Protein AF-B0NIG3-F1 (afdb_monomer)

Structure (mmCIF, N/CA/C/O backbone):
data_AF-B0NIG3-F1
#
_entry.id   AF-B0NIG3-F1
#
loop_
_atom_site.group_PDB
_atom_site.id
_atom_site.type_symbol
_atom_site.label_atom_id
_atom_site.label_alt_id
_atom_site.label_comp_id
_atom_site.label_asym_id
_atom_site.label_entity_id
_atom_site.label_seq_id
_atom_site.pdbx_PDB_ins_code
_atom_site.Cartn_x
_atom_site.Cartn_y
_atom_site.Cartn_z
_atom_site.occupancy
_atom_site.B_iso_or_equiv
_atom_site.auth_seq_id
_atom_site.auth_comp_id
_atom_site.auth_asym_id
_atom_site.auth_atom_id
_atom_site.pdbx_PDB_model_num
ATOM 1 N N . MET A 1 1 ? 23.083 2.235 -6.607 1.00 49.44 1 MET A N 1
ATOM 2 C CA . MET A 1 1 ? 21.623 2.182 -6.392 1.00 49.44 1 MET A CA 1
ATOM 3 C C . MET A 1 1 ? 21.245 0.779 -5.955 1.00 49.44 1 MET A C 1
ATOM 5 O O . MET A 1 1 ? 21.667 -0.173 -6.607 1.00 49.44 1 MET A O 1
ATOM 9 N N . LYS A 1 2 ? 20.537 0.628 -4.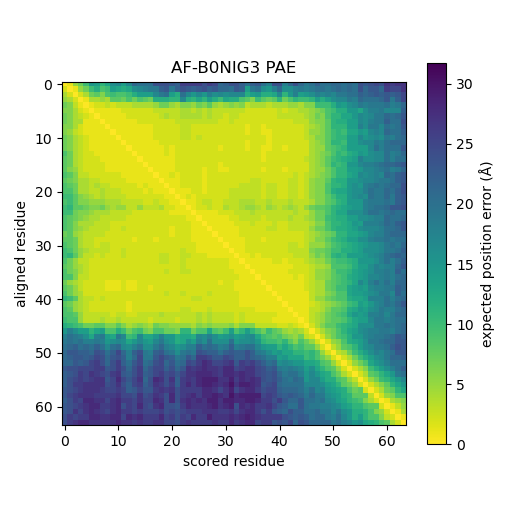829 1.00 49.97 2 LYS A N 1
ATOM 10 C CA . LYS A 1 2 ? 19.894 -0.653 -4.508 1.00 49.97 2 LYS A CA 1
ATOM 11 C C . LYS A 1 2 ? 18.790 -0.840 -5.548 1.00 49.97 2 LYS A C 1
ATOM 13 O O . LYS A 1 2 ? 17.974 0.055 -5.711 1.00 49.97 2 LYS A O 1
ATOM 18 N N . ARG A 1 3 ? 18.829 -1.935 -6.305 1.00 60.62 3 ARG A N 1
ATOM 19 C CA . ARG A 1 3 ? 17.710 -2.307 -7.174 1.00 60.62 3 ARG A CA 1
ATOM 20 C C . ARG A 1 3 ? 16.663 -2.916 -6.258 1.00 60.62 3 ARG A C 1
ATOM 22 O O . ARG A 1 3 ? 16.903 -4.003 -5.744 1.00 60.62 3 ARG A O 1
ATOM 29 N N . ILE A 1 4 ? 15.608 -2.164 -5.990 1.00 75.38 4 ILE A N 1
ATOM 30 C CA . ILE A 1 4 ? 14.428 -2.650 -5.282 1.00 75.38 4 ILE A CA 1
ATOM 31 C C . ILE A 1 4 ? 13.539 -3.291 -6.347 1.00 75.38 4 ILE A C 1
ATOM 33 O O . ILE A 1 4 ? 13.431 -2.758 -7.453 1.00 75.38 4 ILE A O 1
ATOM 37 N N . THR A 1 5 ? 12.992 -4.467 -6.065 1.00 88.19 5 THR A N 1
ATOM 38 C CA . THR A 1 5 ? 12.010 -5.098 -6.962 1.00 88.19 5 THR A CA 1
ATOM 39 C C . THR A 1 5 ? 10.610 -4.544 -6.694 1.00 88.19 5 THR A C 1
ATOM 41 O O . THR A 1 5 ? 10.346 -4.076 -5.591 1.00 88.19 5 THR A O 1
ATOM 44 N N . GLU A 1 6 ? 9.699 -4.625 -7.667 1.00 87.94 6 GLU A N 1
ATOM 45 C CA . GLU A 1 6 ? 8.294 -4.202 -7.501 1.00 87.94 6 GLU A CA 1
ATOM 46 C C . GLU A 1 6 ? 7.631 -4.898 -6.305 1.00 87.94 6 GLU A C 1
ATOM 48 O O . GLU A 1 6 ? 6.960 -4.260 -5.504 1.00 87.94 6 GLU A O 1
ATOM 53 N N . ALA A 1 7 ? 7.915 -6.189 -6.109 1.00 88.25 7 ALA A N 1
ATOM 54 C CA . ALA A 1 7 ? 7.415 -6.954 -4.969 1.00 88.25 7 ALA A CA 1
ATOM 55 C C . ALA A 1 7 ? 7.952 -6.449 -3.615 1.00 88.25 7 ALA A C 1
ATOM 57 O O . ALA A 1 7 ? 7.247 -6.475 -2.606 1.00 88.25 7 ALA A O 1
ATOM 58 N N . GLU A 1 8 ? 9.209 -6.002 -3.563 1.00 88.38 8 GLU A N 1
ATOM 59 C CA . GLU A 1 8 ? 9.772 -5.397 -2.350 1.00 88.38 8 GLU A CA 1
ATOM 60 C C . GLU A 1 8 ? 9.178 -4.010 -2.093 1.00 88.38 8 GLU A C 1
ATOM 62 O O . GLU A 1 8 ? 8.826 -3.713 -0.953 1.00 88.38 8 GLU A O 1
ATOM 67 N N . LEU A 1 9 ? 8.999 -3.206 -3.144 1.00 88.62 9 LEU A N 1
ATOM 68 C CA . LEU A 1 9 ? 8.363 -1.892 -3.063 1.00 88.62 9 LEU A CA 1
ATOM 69 C C . LEU A 1 9 ? 6.910 -2.000 -2.580 1.00 88.62 9 LEU A C 1
ATOM 71 O O . LEU A 1 9 ? 6.537 -1.350 -1.606 1.00 88.62 9 LEU A O 1
ATOM 75 N N . ALA A 1 10 ? 6.115 -2.888 -3.181 1.00 92.31 10 ALA A N 1
ATOM 76 C CA . ALA A 1 10 ? 4.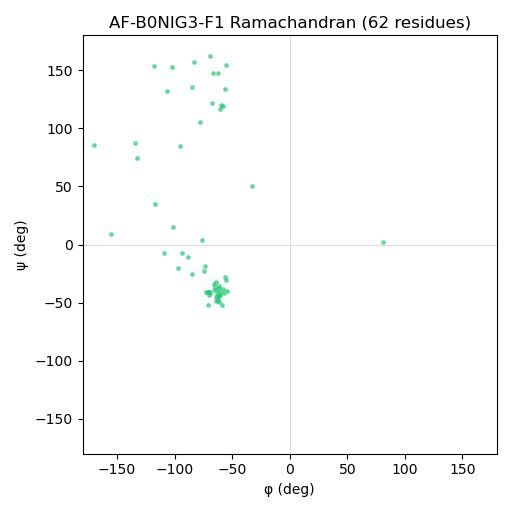730 -3.131 -2.781 1.00 92.31 10 ALA A CA 1
ATOM 77 C C . ALA 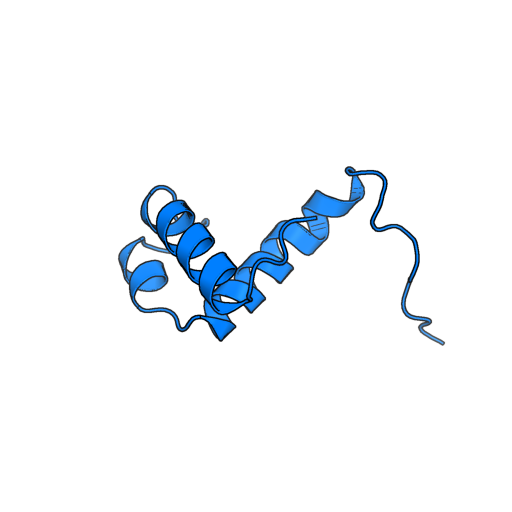A 1 10 ? 4.632 -3.552 -1.309 1.00 92.31 10 ALA A C 1
ATOM 79 O O . ALA A 1 10 ? 3.749 -3.107 -0.577 1.00 92.31 10 ALA A O 1
ATOM 80 N N . LYS A 1 11 ? 5.576 -4.367 -0.826 1.00 92.94 11 LYS A N 1
ATOM 81 C CA . LYS A 1 11 ? 5.619 -4.754 0.585 1.00 92.94 11 LYS A CA 1
ATOM 82 C C . LYS A 1 11 ? 5.873 -3.558 1.509 1.00 92.94 11 LYS A C 1
ATOM 84 O O . LYS A 1 11 ? 5.203 -3.445 2.536 1.00 92.94 11 LYS A O 1
ATOM 89 N N . GLU A 1 12 ? 6.824 -2.691 1.169 1.00 91.12 12 GLU A N 1
ATOM 90 C CA . GLU A 1 12 ? 7.126 -1.486 1.955 1.00 91.12 12 GLU A CA 1
ATOM 91 C C . GLU A 1 12 ? 5.928 -0.523 1.985 1.00 91.12 12 GLU A C 1
ATOM 93 O O . GLU A 1 12 ? 5.503 -0.100 3.067 1.00 91.12 12 GLU A O 1
ATOM 98 N N . LEU A 1 13 ? 5.316 -0.270 0.825 1.00 92.06 13 LEU A N 1
ATOM 99 C CA . LEU A 1 13 ? 4.115 0.560 0.691 1.00 92.06 13 LEU A CA 1
ATOM 100 C C . LEU A 1 13 ? 2.938 -0.004 1.487 1.00 92.06 13 LEU A C 1
ATOM 102 O O . LEU A 1 13 ? 2.231 0.732 2.177 1.00 92.06 13 LEU A O 1
ATOM 106 N N . ARG A 1 14 ? 2.756 -1.328 1.475 1.00 94.69 14 ARG A N 1
ATOM 107 C CA . ARG A 1 14 ? 1.679 -1.990 2.221 1.00 94.69 14 ARG A CA 1
ATOM 108 C C . ARG A 1 14 ? 1.819 -1.739 3.716 1.00 94.69 14 ARG A C 1
ATOM 110 O O . ARG A 1 14 ? 0.837 -1.430 4.387 1.00 94.69 14 ARG A O 1
ATOM 117 N N . GLU A 1 15 ? 3.032 -1.829 4.259 1.00 93.94 15 GLU A N 1
ATOM 118 C CA . GLU A 1 15 ? 3.277 -1.528 5.673 1.00 93.94 15 GLU A CA 1
ATOM 119 C C . GLU A 1 15 ? 3.032 -0.051 6.018 1.00 93.94 15 GLU A C 1
ATOM 121 O O . GLU A 1 15 ? 2.583 0.250 7.131 1.00 93.94 15 GLU A O 1
ATOM 126 N N . GLN A 1 16 ? 3.317 0.868 5.092 1.00 91.44 16 GLN A N 1
ATOM 127 C CA . GLN A 1 16 ? 3.084 2.302 5.268 1.00 91.44 16 GLN A CA 1
ATOM 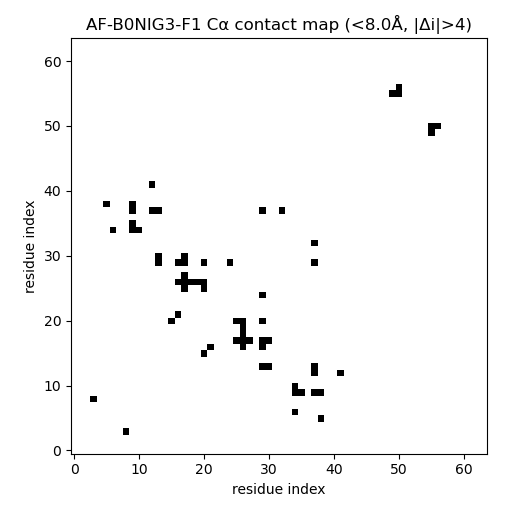128 C C . GLN A 1 16 ? 1.587 2.633 5.252 1.00 91.44 16 GLN A C 1
ATOM 130 O O . GLN A 1 16 ? 1.077 3.224 6.210 1.00 91.44 16 GLN A O 1
ATOM 135 N N . TYR A 1 17 ? 0.873 2.184 4.222 1.00 93.62 17 TYR A N 1
ATOM 136 C CA . TYR A 1 17 ? -0.547 2.467 4.030 1.00 93.62 17 TYR A CA 1
ATOM 137 C C . TYR A 1 17 ? -1.458 1.677 4.979 1.00 93.62 17 TYR A C 1
ATOM 139 O O . TYR A 1 17 ? -2.549 2.128 5.307 1.00 93.62 17 TYR A O 1
ATOM 147 N N . ILE A 1 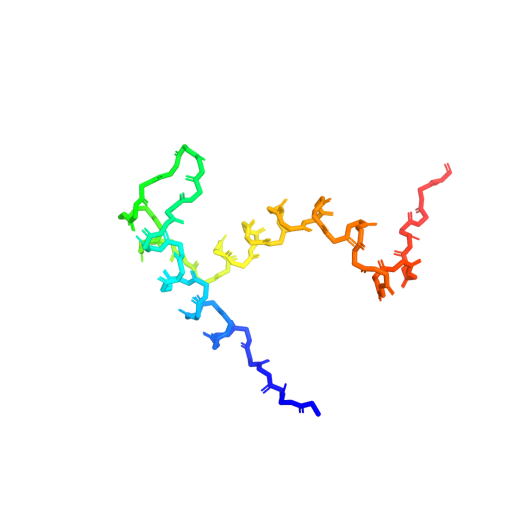18 ? -1.030 0.538 5.532 1.00 92.81 18 ILE A N 1
ATOM 148 C CA . ILE A 1 18 ? -1.776 -0.093 6.636 1.00 92.81 18 ILE A CA 1
ATOM 149 C C . ILE A 1 18 ? -1.748 0.795 7.888 1.00 92.81 18 ILE A C 1
ATOM 151 O O . ILE A 1 18 ? -2.755 0.891 8.594 1.00 92.81 18 ILE A O 1
ATOM 155 N N . LYS A 1 19 ? -0.610 1.439 8.186 1.00 94.31 19 LYS A N 1
ATOM 156 C CA . LYS A 1 19 ? -0.471 2.315 9.363 1.00 94.31 19 LYS A CA 1
ATOM 157 C C . LYS A 1 19 ? -1.216 3.632 9.177 1.00 94.31 19 LYS A C 1
ATOM 159 O O . LYS A 1 19 ? -1.841 4.097 10.126 1.00 94.31 19 LYS A O 1
ATOM 164 N N . ASN A 1 20 ? -1.143 4.203 7.977 1.00 91.50 20 ASN A N 1
ATOM 165 C CA . ASN A 1 20 ? -1.819 5.439 7.600 1.00 91.50 20 ASN A CA 1
ATOM 166 C C . ASN A 1 20 ? -2.475 5.245 6.226 1.00 91.50 20 ASN A C 1
ATOM 168 O O . ASN A 1 20 ? -1.829 5.509 5.211 1.00 91.50 20 ASN A O 1
ATOM 172 N N . PRO A 1 21 ? -3.714 4.732 6.177 1.00 92.81 21 PRO A N 1
ATOM 173 C CA . PRO A 1 21 ? -4.383 4.488 4.908 1.00 92.81 21 PRO A CA 1
ATOM 174 C C . PRO A 1 21 ? -4.682 5.803 4.174 1.00 92.81 21 PRO A C 1
ATOM 176 O O . PRO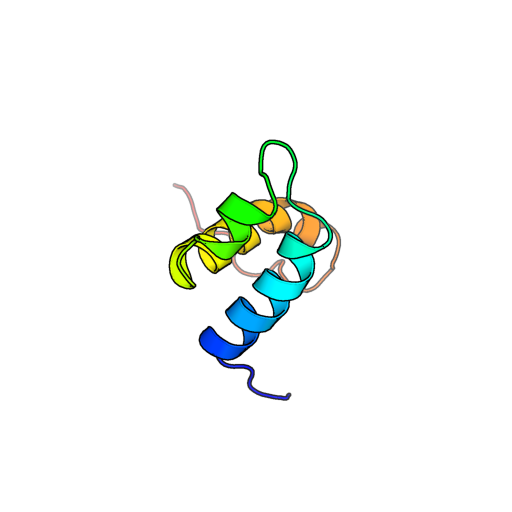 A 1 21 ? -4.942 6.813 4.839 1.00 92.81 21 PRO A O 1
ATOM 179 N N . PRO A 1 22 ? -4.662 5.799 2.826 1.00 89.25 22 PRO A N 1
ATOM 180 C CA . PRO A 1 22 ? -5.092 6.938 2.020 1.00 89.25 22 PRO A CA 1
ATOM 181 C C . PRO A 1 22 ? -6.517 7.385 2.365 1.00 89.25 22 PRO A C 1
ATOM 183 O O . PRO A 1 22 ? -7.338 6.597 2.848 1.00 89.25 22 PRO A O 1
ATOM 186 N N . GLU A 1 23 ? -6.828 8.657 2.111 1.00 88.88 23 GLU A N 1
ATOM 187 C CA . GLU A 1 23 ? -8.170 9.189 2.354 1.00 88.88 23 GLU A CA 1
ATOM 188 C C . GLU A 1 23 ? -9.226 8.376 1.588 1.00 88.88 23 GLU A C 1
ATOM 190 O O . GLU A 1 23 ? -9.067 8.057 0.414 1.00 88.88 23 GLU A O 1
ATOM 195 N N . GLY A 1 24 ? -10.316 8.020 2.271 1.00 89.69 24 GLY A N 1
ATOM 196 C CA . GLY A 1 24 ? -11.376 7.196 1.689 1.00 89.69 24 GLY A CA 1
ATOM 197 C C . GLY A 1 24 ? -11.086 5.693 1.678 1.00 89.69 24 GLY A C 1
ATOM 198 O O . GLY A 1 24 ? -11.946 4.939 1.22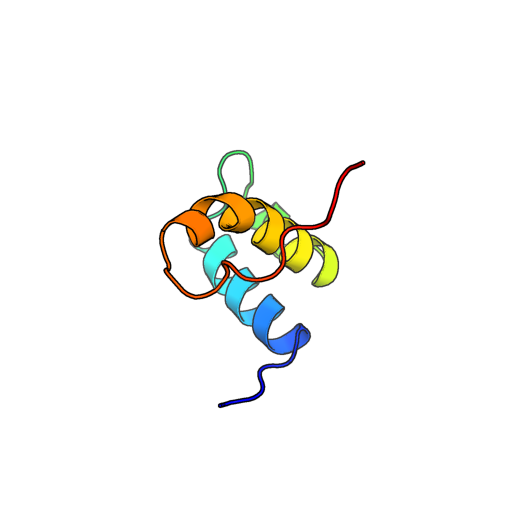7 1.00 89.69 24 GLY A O 1
ATOM 199 N N . MET A 1 25 ? -9.945 5.248 2.216 1.00 91.62 25 MET A N 1
ATOM 200 C CA . MET A 1 25 ? -9.605 3.832 2.369 1.00 91.62 25 MET A CA 1
ATOM 201 C C . MET A 1 25 ? -9.421 3.441 3.837 1.00 91.62 25 MET A C 1
ATOM 203 O O . MET A 1 25 ? -9.057 4.242 4.700 1.00 91.62 25 MET A O 1
ATOM 207 N N . THR A 1 26 ? -9.650 2.166 4.134 1.00 94.25 26 THR A N 1
ATOM 208 C CA . THR A 1 26 ? -9.348 1.552 5.429 1.00 94.25 26 THR A CA 1
ATOM 209 C C . THR A 1 26 ? -8.073 0.715 5.349 1.00 94.25 26 THR A C 1
ATOM 211 O O . THR A 1 26 ? -7.756 0.121 4.320 1.00 94.25 26 THR A O 1
ATOM 214 N N . SER A 1 27 ? -7.366 0.559 6.472 1.00 93.69 27 SER A N 1
ATOM 215 C CA . SER A 1 27 ? -6.177 -0.306 6.547 1.00 93.69 27 SER A CA 1
ATOM 216 C C . SER A 1 27 ? -6.450 -1.752 6.120 1.00 93.69 27 SER A C 1
ATOM 218 O O . SER A 1 27 ? -5.543 -2.443 5.665 1.00 93.69 27 SER A O 1
ATOM 220 N N . LYS A 1 28 ? -7.693 -2.229 6.279 1.00 94.56 28 LYS A N 1
ATOM 221 C CA . LYS A 1 28 ? -8.100 -3.564 5.833 1.00 94.56 28 LYS A CA 1
ATOM 222 C C . LYS A 1 28 ? -8.161 -3.656 4.309 1.00 94.56 28 LYS A C 1
ATOM 224 O O . LYS A 1 28 ? -7.697 -4.647 3.762 1.00 94.56 28 LYS A O 1
ATOM 229 N N . GLU A 1 29 ? -8.710 -2.645 3.643 1.00 94.06 29 GLU A N 1
ATOM 230 C CA . GLU A 1 29 ? -8.753 -2.594 2.176 1.00 94.06 29 GLU A CA 1
ATOM 231 C C . GLU A 1 29 ? -7.338 -2.546 1.598 1.00 94.06 29 GLU A C 1
ATOM 233 O O . GLU A 1 29 ? -7.025 -3.315 0.697 1.00 94.06 29 GLU A O 1
ATOM 238 N N . VAL A 1 30 ? -6.446 -1.752 2.201 1.00 93.12 30 VAL A N 1
ATOM 239 C CA . VAL A 1 30 ? -5.020 -1.729 1.837 1.00 93.12 30 VAL A CA 1
ATOM 240 C C . VAL A 1 30 ? -4.349 -3.082 2.044 1.00 93.12 30 VAL A C 1
ATOM 242 O O . VAL A 1 30 ? -3.582 -3.537 1.200 1.00 93.12 30 VAL A O 1
ATOM 245 N N . HIS A 1 31 ? -4.632 -3.753 3.160 1.00 93.88 31 HIS A N 1
ATOM 246 C CA . HIS A 1 31 ? -4.086 -5.080 3.419 1.00 93.88 31 HIS A CA 1
ATOM 247 C C . HIS A 1 31 ? -4.534 -6.109 2.372 1.00 93.88 31 HIS A C 1
ATOM 249 O O . HIS A 1 31 ? -3.737 -6.972 2.011 1.00 93.88 31 HIS A O 1
ATOM 255 N N . ASP A 1 32 ? -5.778 -6.020 1.903 1.00 95.12 32 ASP A N 1
ATOM 256 C CA . ASP A 1 32 ? -6.374 -6.999 0.993 1.00 95.12 32 ASP A CA 1
ATOM 257 C C . ASP A 1 32 ? -6.110 -6.682 -0.502 1.00 95.12 32 ASP A C 1
ATOM 259 O O . ASP A 1 32 ? -6.342 -7.555 -1.337 1.00 95.12 32 ASP A O 1
ATOM 263 N N . MET A 1 33 ? -5.591 -5.490 -0.846 1.00 93.38 33 MET A N 1
ATOM 264 C CA . MET A 1 33 ? -5.206 -5.110 -2.221 1.00 93.38 33 MET A CA 1
ATOM 265 C C . MET A 1 33 ? -4.090 -5.992 -2.787 1.00 93.38 33 MET A C 1
ATOM 267 O O . MET A 1 33 ? -3.197 -6.422 -2.053 1.00 93.38 33 MET A O 1
ATOM 271 N N . SER A 1 34 ? -4.096 -6.233 -4.098 1.00 96.06 34 SER A N 1
ATOM 272 C CA . SER A 1 34 ? -2.958 -6.873 -4.771 1.00 96.06 34 SER A CA 1
ATOM 273 C C . SER A 1 34 ? -1.733 -5.954 -4.818 1.00 96.06 34 SER A C 1
ATOM 275 O O . SER A 1 34 ? -1.838 -4.752 -4.587 1.00 96.06 34 SER A O 1
ATOM 277 N N . ASP A 1 35 ? -0.553 -6.526 -5.064 1.00 94.94 35 ASP A N 1
ATOM 278 C CA . ASP A 1 35 ? 0.673 -5.732 -5.195 1.00 94.94 35 ASP A CA 1
ATOM 279 C C . ASP A 1 35 ? 0.577 -4.776 -6.396 1.00 94.94 35 ASP A C 1
ATOM 281 O O . ASP A 1 35 ? 0.937 -3.614 -6.260 1.00 94.94 35 ASP A O 1
ATOM 285 N N . ASP A 1 36 ? -0.005 -5.226 -7.512 1.00 94.25 36 ASP A N 1
ATOM 286 C CA . ASP A 1 36 ? -0.219 -4.399 -8.706 1.00 94.25 36 ASP A CA 1
ATOM 287 C C . ASP A 1 36 ? -1.184 -3.233 -8.423 1.00 94.25 36 ASP A C 1
ATOM 289 O O . ASP A 1 36 ? -0.855 -2.084 -8.699 1.00 94.25 36 ASP A O 1
ATOM 293 N N . GLU A 1 37 ? -2.339 -3.492 -7.792 1.00 94.31 37 GLU A N 1
ATOM 294 C CA . GLU A 1 37 ? -3.292 -2.428 -7.421 1.00 94.31 37 GLU A CA 1
ATOM 295 C C . GLU A 1 37 ? -2.686 -1.414 -6.445 1.00 94.31 37 GLU A C 1
ATOM 297 O O . GLU A 1 37 ? -2.992 -0.224 -6.511 1.00 94.31 37 GLU A O 1
ATOM 302 N N . LEU A 1 38 ? -1.830 -1.881 -5.532 1.00 94.25 38 LEU A N 1
ATOM 303 C CA . LEU A 1 38 ? -1.158 -1.022 -4.567 1.00 94.25 38 LEU A CA 1
ATOM 304 C C . LEU A 1 38 ? -0.117 -0.121 -5.239 1.00 94.25 38 LEU A C 1
ATOM 306 O O . LEU A 1 38 ? -0.020 1.049 -4.879 1.00 94.25 38 LEU A O 1
ATOM 310 N N . LEU A 1 39 ? 0.640 -0.660 -6.198 1.00 92.88 39 LEU A N 1
ATOM 311 C CA . LEU A 1 39 ? 1.627 0.092 -6.975 1.00 92.88 39 LEU A CA 1
ATOM 312 C C . LEU A 1 39 ? 0.956 1.098 -7.916 1.00 92.88 39 LEU A C 1
ATOM 314 O O . LEU A 1 39 ? 1.401 2.240 -7.988 1.00 92.88 39 LEU A O 1
ATOM 318 N N . ASP A 1 40 ? -0.137 0.711 -8.577 1.00 92.62 40 ASP A N 1
ATOM 319 C CA . ASP A 1 40 ? -0.920 1.617 -9.423 1.00 92.62 40 ASP A CA 1
ATOM 320 C C . ASP A 1 40 ? -1.493 2.776 -8.596 1.00 92.62 40 ASP A C 1
ATOM 322 O O . ASP A 1 40 ? -1.411 3.939 -8.986 1.00 92.62 40 ASP A O 1
ATOM 326 N N . MET A 1 41 ? -2.046 2.478 -7.419 1.00 91.12 41 MET A N 1
ATOM 327 C CA . MET A 1 41 ? -2.547 3.500 -6.502 1.00 91.12 41 MET A CA 1
ATOM 328 C C . MET A 1 41 ? -1.427 4.429 -6.019 1.00 91.12 41 MET A C 1
ATOM 330 O O . MET A 1 41 ? -1.608 5.645 -6.032 1.00 91.12 41 MET A O 1
ATOM 334 N N . ASP A 1 42 ? -0.293 3.871 -5.591 1.00 90.44 42 ASP A N 1
ATOM 335 C CA . ASP A 1 42 ? 0.877 4.642 -5.156 1.00 90.44 42 ASP A CA 1
ATOM 336 C C . ASP A 1 42 ? 1.370 5.586 -6.257 1.00 90.44 42 ASP A C 1
ATOM 338 O O . ASP A 1 42 ? 1.633 6.761 -5.988 1.00 90.44 42 ASP A O 1
ATOM 342 N N . TYR A 1 43 ? 1.394 5.105 -7.504 1.00 87.00 43 TYR A N 1
ATOM 343 C CA . TYR A 1 43 ? 1.699 5.918 -8.674 1.00 87.00 43 TYR A CA 1
ATOM 344 C C . TYR A 1 43 ? 0.722 7.091 -8.811 1.00 87.00 43 TYR A C 1
ATOM 346 O O . TYR A 1 43 ? 1.171 8.229 -8.861 1.00 87.00 43 TYR A O 1
ATOM 354 N N . PHE A 1 44 ? -0.597 6.856 -8.790 1.00 86.12 44 PHE A N 1
ATOM 355 C CA . PHE A 1 44 ? -1.592 7.935 -8.913 1.00 86.12 44 PHE A CA 1
ATOM 356 C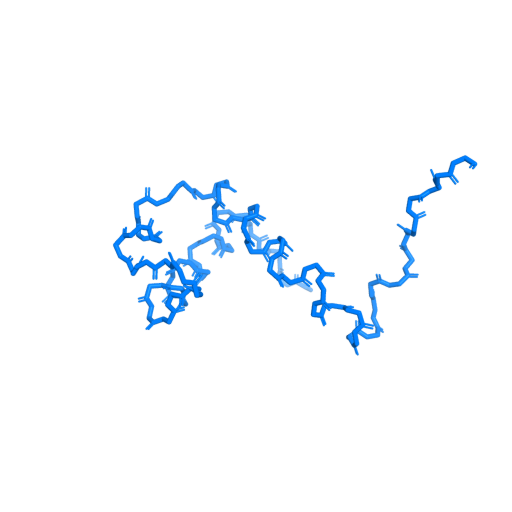 C . PHE A 1 44 ? -1.567 8.939 -7.752 1.00 86.12 44 PHE A C 1
ATOM 358 O O . PHE A 1 44 ? -1.872 10.116 -7.949 1.00 86.12 44 PHE A O 1
ATOM 365 N N . LEU A 1 45 ? -1.233 8.489 -6.539 1.00 85.81 45 LEU A N 1
ATOM 366 C CA . LEU A 1 45 ? -1.126 9.363 -5.369 1.00 85.81 45 LEU A CA 1
ATOM 367 C C . LEU A 1 45 ? 0.095 10.283 -5.469 1.00 85.81 45 LEU A C 1
ATOM 369 O O . LEU A 1 45 ? -0.016 11.466 -5.157 1.00 85.81 45 LEU A O 1
ATOM 373 N N . HIS A 1 46 ? 1.228 9.763 -5.944 1.00 79.00 46 HIS A N 1
ATOM 374 C CA . HIS A 1 46 ? 2.475 10.522 -6.056 1.00 79.00 46 HIS A CA 1
ATOM 375 C C . HIS A 1 46 ? 2.693 11.176 -7.433 1.00 79.00 46 HIS A C 1
ATOM 377 O O . HIS A 1 46 ? 3.614 11.981 -7.581 1.00 79.00 46 HIS A O 1
ATOM 383 N N . GLU A 1 47 ? 1.855 10.893 -8.437 1.00 67.06 47 GLU A N 1
ATOM 384 C CA . GLU A 1 47 ? 1.902 11.519 -9.772 1.00 67.06 47 GLU A CA 1
ATOM 385 C C . GLU A 1 47 ? 1.828 13.055 -9.682 1.00 67.06 47 GLU A C 1
ATOM 387 O O . GLU A 1 47 ? 2.441 13.754 -10.487 1.00 67.06 47 GLU A O 1
ATOM 392 N N . PHE A 1 48 ? 1.146 13.589 -8.663 1.00 56.41 48 PHE A N 1
ATOM 393 C CA . PHE A 1 48 ? 1.022 15.032 -8.427 1.00 56.41 48 PHE A CA 1
ATOM 394 C C . PHE A 1 48 ? 2.013 15.595 -7.396 1.00 56.41 48 PHE A C 1
ATOM 396 O O . PHE A 1 48 ? 2.276 16.796 -7.427 1.00 56.41 48 PHE A O 1
ATOM 403 N N . ASP A 1 49 ? 2.582 14.756 -6.525 1.00 55.50 49 ASP A N 1
ATOM 404 C CA . ASP A 1 49 ? 3.552 15.175 -5.499 1.00 55.50 49 ASP A CA 1
ATOM 405 C C . ASP A 1 49 ? 4.992 15.243 -6.049 1.00 55.50 49 ASP A C 1
ATOM 407 O O . ASP A 1 49 ? 5.797 16.048 -5.587 1.00 55.50 49 ASP A O 1
ATOM 411 N N . ASN A 1 50 ? 5.309 14.479 -7.103 1.00 51.00 50 ASN A N 1
ATOM 412 C CA . ASN A 1 50 ? 6.616 14.505 -7.779 1.00 51.00 50 ASN A CA 1
ATOM 413 C C . ASN A 1 50 ? 6.830 15.723 -8.707 1.00 51.00 50 ASN A C 1
ATOM 415 O O . ASN A 1 50 ? 7.852 15.803 -9.386 1.00 51.00 50 ASN A O 1
ATOM 419 N N . LEU A 1 51 ? 5.887 16.672 -8.769 1.00 50.28 51 LEU A N 1
ATOM 420 C CA . LEU A 1 51 ? 6.056 17.916 -9.534 1.00 50.28 51 LEU A CA 1
ATOM 421 C C . LEU A 1 51 ? 7.018 18.915 -8.864 1.00 50.28 51 LEU A C 1
ATOM 423 O O . LEU A 1 51 ? 7.507 19.805 -9.556 1.00 50.28 51 LEU A O 1
ATOM 427 N N . ASP A 1 52 ? 7.295 18.759 -7.564 1.00 49.03 52 ASP A N 1
ATOM 428 C CA . ASP A 1 52 ? 8.206 19.626 -6.795 1.00 49.03 52 ASP A CA 1
ATOM 429 C C . ASP A 1 52 ? 9.537 18.940 -6.405 1.00 49.03 52 ASP A C 1
ATOM 431 O O . ASP A 1 52 ? 10.445 19.616 -5.919 1.00 49.03 52 ASP A O 1
ATOM 435 N N . ASP A 1 53 ? 9.701 17.630 -6.638 1.00 49.12 53 ASP A N 1
ATOM 436 C CA . ASP A 1 53 ? 10.993 16.941 -6.488 1.00 49.12 53 ASP A CA 1
ATOM 437 C C . ASP A 1 53 ? 11.694 16.871 -7.858 1.00 49.12 53 ASP A C 1
ATOM 439 O O . ASP A 1 53 ? 11.575 15.906 -8.612 1.00 49.12 53 ASP A O 1
ATOM 443 N N . ASP A 1 54 ? 12.393 17.970 -8.155 1.00 47.34 54 ASP A N 1
ATOM 444 C CA . ASP A 1 54 ? 13.315 18.326 -9.249 1.00 47.34 54 ASP A CA 1
ATOM 445 C C . ASP A 1 54 ? 14.209 17.206 -9.871 1.00 47.34 54 ASP A C 1
ATOM 447 O O . ASP A 1 54 ? 15.418 17.396 -10.019 1.00 47.34 54 ASP A O 1
ATOM 451 N N . ASP A 1 55 ? 13.679 16.045 -10.275 1.00 49.78 55 ASP A N 1
ATOM 452 C CA . ASP A 1 55 ? 14.413 15.074 -11.118 1.00 49.78 55 ASP A CA 1
ATOM 453 C C . ASP A 1 55 ? 13.528 14.125 -11.964 1.00 49.78 55 ASP A C 1
ATOM 455 O O . ASP A 1 55 ? 14.038 13.202 -12.598 1.00 49.78 55 ASP A O 1
ATOM 459 N N . PHE A 1 56 ? 12.207 14.347 -12.037 1.00 50.91 56 PHE A N 1
ATOM 460 C CA . PHE A 1 56 ? 11.286 13.580 -12.905 1.00 50.91 56 PHE A CA 1
ATOM 461 C C . PHE A 1 56 ? 10.612 14.457 -13.983 1.00 50.91 56 PHE A C 1
ATOM 463 O O . PHE A 1 56 ? 9.452 14.275 -14.341 1.00 50.91 56 PHE A O 1
ATOM 470 N N . GLY A 1 57 ? 11.353 15.445 -14.498 1.00 48.00 57 GLY A N 1
ATOM 471 C CA . GLY A 1 57 ? 10.900 16.444 -15.479 1.00 48.00 57 GLY A CA 1
ATOM 472 C C . GLY A 1 57 ? 11.329 16.208 -16.935 1.00 48.00 57 GLY A C 1
ATOM 473 O O . GLY A 1 57 ? 11.248 17.127 -17.744 1.00 48.00 57 GLY A O 1
ATOM 474 N N . GLU A 1 58 ? 11.799 15.017 -17.292 1.00 49.81 58 GLU A N 1
ATOM 475 C CA . GLU A 1 58 ? 12.178 14.663 -18.668 1.00 49.81 58 GLU A CA 1
ATOM 476 C C . GLU A 1 58 ? 11.536 13.303 -18.973 1.00 49.81 58 GLU A C 1
ATOM 478 O O . GLU A 1 58 ? 12.147 12.262 -18.784 1.00 49.81 58 GLU A O 1
ATOM 483 N N . GLU A 1 59 ? 10.228 13.229 -19.200 1.00 55.44 59 GLU A N 1
ATOM 484 C CA . GLU A 1 59 ? 9.707 12.877 -20.523 1.00 55.44 59 GLU A CA 1
ATOM 485 C C . GLU A 1 59 ? 8.192 13.127 -20.522 1.00 55.44 59 GLU A C 1
ATOM 487 O O . GLU A 1 59 ? 7.371 12.245 -20.269 1.00 55.44 59 GLU A O 1
ATOM 492 N N . GLY A 1 60 ? 7.808 14.373 -20.805 1.00 53.41 60 GLY A N 1
ATOM 493 C CA . GLY A 1 60 ? 6.430 14.699 -21.143 1.00 53.41 60 GLY A CA 1
ATOM 494 C C . GLY A 1 60 ? 5.996 13.891 -22.364 1.00 53.41 60 GLY A C 1
ATOM 495 O O . GLY A 1 60 ? 6.571 14.019 -23.447 1.00 53.41 60 GLY A O 1
ATOM 496 N N . PHE A 1 61 ? 4.972 13.056 -22.203 1.00 48.97 61 PHE A N 1
ATOM 497 C CA . PHE A 1 61 ? 4.319 12.411 -23.333 1.00 48.97 61 PHE A CA 1
ATOM 498 C C . PHE A 1 61 ? 3.750 13.488 -24.270 1.00 48.97 61 PHE A C 1
ATOM 500 O O . PHE A 1 61 ? 2.912 14.300 -23.879 1.00 48.97 61 PHE A O 1
ATOM 507 N N . TYR A 1 62 ? 4.211 13.489 -25.524 1.00 54.06 62 TYR A N 1
ATOM 508 C CA . TYR A 1 62 ? 3.659 14.318 -26.592 1.00 54.06 62 TYR A CA 1
ATOM 509 C C . TYR A 1 62 ? 2.182 13.968 -26.817 1.00 54.06 62 TYR A C 1
ATOM 511 O O . TYR A 1 62 ? 1.856 12.864 -27.255 1.00 54.06 62 TYR A O 1
ATOM 519 N N . ILE A 1 63 ? 1.301 14.937 -26.582 1.00 53.38 63 ILE A N 1
ATOM 520 C CA . ILE A 1 63 ? -0.076 14.954 -27.082 1.00 53.38 63 ILE A CA 1
ATOM 521 C C . ILE A 1 63 ? -0.175 16.000 -28.206 1.00 53.38 63 ILE A C 1
ATOM 523 O O . ILE A 1 63 ? 0.370 17.092 -28.079 1.00 53.38 63 ILE A O 1
ATOM 527 N N . PHE A 1 64 ? -0.788 15.571 -29.318 1.00 51.75 64 PHE A N 1
ATOM 528 C CA . PHE A 1 64 ? -0.753 16.114 -30.691 1.00 51.75 64 PHE A CA 1
ATOM 529 C C . PHE A 1 64 ? -0.983 17.619 -30.879 1.00 51.75 64 PHE A C 1
ATOM 531 O O . PHE A 1 64 ? -1.893 18.178 -30.229 1.00 51.75 64 PHE A O 1
#

Radius of gyration: 13.94 Å; Cα contacts (8 Å, |Δi|>4): 33; chains: 1; bounding box: 33×27×40 Å

Nearest PDB structures (foldseek):
  8p7d-assembly1_B  TM=5.617E-01  e=4.887E+00  Homo sapiens

pLDDT: mean 78.47, std 18.67, range [47.34, 96.06]

Foldseek 3Di:
DPDQDLVNVLVVLLVVCLVPPPPPDHSVNSVPDDSVRSVVVVCVVCVVVCPPVPDPPPDDDDDD

Mean predicted aligned error: 10.09 Å

Solvent-accessible surface area (backbone atoms only — not comparable to full-atom values): 411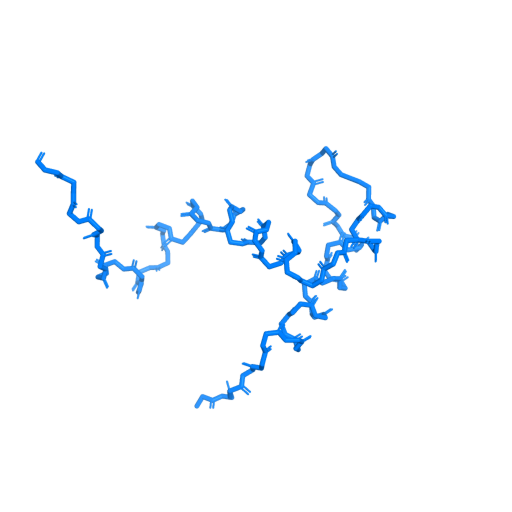1 Å² total; per-residue (Å²): 129,87,85,76,49,71,72,57,50,32,53,53,50,43,61,51,30,41,78,55,41,58,91,96,53,48,37,65,59,51,66,71,47,52,58,66,60,49,46,55,48,50,47,65,65,42,65,70,60,49,76,76,54,93,80,73,84,83,76,81,80,88,76,136

Organism: Clostridium scindens (strain ATCC 35704 / DSM 5676 / VPI 13733 / 19) (NCBI:txid411468)

Sequence (64 aa):
MKRITEAELAKELREQYIKNPPEGMTSKEVHDMSDDELLDMDYFLHEFDNLDDDDFGEEGFYIF

Secondary structure (DSSP, 8-state):
-----HHHHHHHHHHHHHHSPPTT--HHHHHHS-HHHHHHHHHHHHTTGGGSSTT--S-PPP--